Protein AF-A0A1J4ZCI7-F1 (afdb_monomer_lite)

Foldseek 3Di:
DDCQDPVNCVVVCLQVAADDSDDNHRHHCVPVPPPPDPWDWDWDWDQDPVVRDIDIDPDTDTDPADDDPPDGPD

Secondary structure (DSSP, 8-state):
--TT-HHHHHHTTTTTSBSSS-TTPBPPGGG-S----S-EEEPPEEE-TTT--EEE-S--EEES---BTTB---

Structure (mmCIF, N/CA/C/O backbone):
data_AF-A0A1J4ZCI7-F1
#
_entry.id   AF-A0A1J4ZCI7-F1
#
loop_
_atom_site.group_PDB
_atom_site.id
_atom_site.type_symbol
_atom_site.label_atom_id
_atom_site.label_alt_id
_atom_site.label_comp_id
_atom_site.label_asym_id
_atom_site.label_entity_id
_atom_site.label_seq_id
_atom_site.pdbx_PDB_ins_code
_atom_site.Cartn_x
_atom_site.Cartn_y
_atom_site.Cartn_z
_atom_site.occupancy
_atom_site.B_iso_or_equiv
_atom_site.auth_seq_id
_atom_site.auth_comp_id
_atom_site.auth_asym_id
_atom_site.auth_atom_id
_atom_site.pdbx_PDB_model_num
ATOM 1 N N . MET A 1 1 ? 23.894 17.371 -23.310 1.00 59.84 1 MET A N 1
ATOM 2 C CA . MET A 1 1 ? 23.247 16.096 -22.890 1.00 59.84 1 MET A CA 1
ATOM 3 C C . MET A 1 1 ? 21.727 16.267 -22.797 1.00 59.84 1 MET A C 1
ATOM 5 O O . MET A 1 1 ? 21.245 16.808 -21.801 1.00 59.84 1 MET A O 1
ATOM 9 N N . SER A 1 2 ? 20.961 15.828 -23.805 1.00 75.19 2 SER A N 1
ATOM 10 C CA . SER A 1 2 ? 19.490 15.941 -23.772 1.00 75.19 2 SER A CA 1
ATOM 11 C C . SER A 1 2 ? 18.884 15.120 -22.624 1.00 75.19 2 SER A C 1
ATOM 13 O O . SER A 1 2 ? 19.473 14.141 -22.157 1.00 75.19 2 SER A O 1
ATOM 15 N N . ARG A 1 3 ? 17.718 15.538 -22.122 1.00 67.44 3 ARG A N 1
ATOM 16 C CA . ARG A 1 3 ? 17.077 14.925 -20.944 1.00 67.44 3 ARG A CA 1
ATOM 17 C C . ARG A 1 3 ? 16.711 13.440 -21.140 1.00 67.44 3 ARG A C 1
ATOM 19 O O . ARG A 1 3 ? 16.714 12.714 -20.155 1.00 67.44 3 ARG A O 1
ATOM 26 N N . GLY A 1 4 ? 16.486 12.985 -22.379 1.00 70.44 4 GLY A N 1
ATOM 27 C CA . GLY A 1 4 ? 16.165 11.586 -22.731 1.00 70.44 4 GLY A CA 1
ATOM 28 C C . GLY A 1 4 ? 17.318 10.783 -23.357 1.00 70.44 4 GLY A C 1
ATOM 29 O O . GLY A 1 4 ? 17.109 9.705 -23.929 1.00 70.44 4 GLY A O 1
ATOM 30 N N . SER A 1 5 ? 18.550 11.305 -23.323 1.00 83.50 5 SER A N 1
ATOM 31 C CA . SER A 1 5 ? 19.693 10.606 -23.916 1.00 83.50 5 SER A CA 1
ATOM 32 C C . SER A 1 5 ? 20.008 9.306 -23.168 1.00 83.50 5 SER A C 1
ATOM 34 O O . SER A 1 5 ? 19.789 9.167 -21.964 1.00 83.50 5 SER A O 1
ATOM 36 N N . ALA A 1 6 ? 20.554 8.329 -23.894 1.00 80.81 6 ALA A N 1
ATOM 37 C CA . ALA A 1 6 ? 20.858 7.014 -23.344 1.00 80.81 6 ALA A CA 1
ATOM 38 C C . ALA A 1 6 ? 21.830 7.048 -22.162 1.00 80.81 6 ALA A C 1
ATOM 40 O O . ALA A 1 6 ? 21.623 6.351 -21.167 1.00 80.81 6 ALA A O 1
ATOM 41 N N . SER A 1 7 ? 22.854 7.890 -22.280 1.00 83.88 7 SER A N 1
ATOM 42 C CA . SER A 1 7 ? 23.870 8.097 -21.253 1.00 83.88 7 SER A CA 1
ATOM 43 C C . SER A 1 7 ? 23.263 8.679 -19.970 1.00 83.88 7 SER A C 1
ATOM 45 O O . SER A 1 7 ? 23.495 8.158 -18.880 1.00 83.88 7 SER A O 1
ATOM 47 N N . ARG A 1 8 ? 22.380 9.681 -20.097 1.00 83.44 8 ARG A N 1
ATOM 48 C CA . ARG A 1 8 ? 21.748 10.350 -18.951 1.00 83.44 8 ARG A CA 1
ATOM 49 C C . ARG A 1 8 ? 20.719 9.473 -18.233 1.00 83.44 8 ARG A C 1
ATOM 51 O O . ARG A 1 8 ? 20.604 9.527 -17.014 1.00 83.44 8 ARG A O 1
ATOM 58 N N . GLU A 1 9 ? 19.977 8.647 -18.966 1.00 84.06 9 GLU A N 1
ATOM 59 C CA . GLU A 1 9 ? 19.058 7.676 -18.359 1.00 84.06 9 GLU A CA 1
ATOM 60 C C . GLU A 1 9 ? 19.799 6.551 -17.622 1.00 84.06 9 GLU A C 1
ATOM 62 O O . GLU A 1 9 ? 19.339 6.103 -16.568 1.00 84.06 9 GLU A O 1
ATOM 67 N N . LYS A 1 10 ? 20.945 6.103 -18.160 1.00 80.88 10 LYS A N 1
ATOM 68 C CA . LYS A 1 10 ? 21.802 5.084 -17.535 1.00 80.88 10 LYS A CA 1
ATOM 69 C C . LYS A 1 10 ? 22.436 5.615 -16.247 1.00 80.88 10 LYS A C 1
ATOM 71 O O . LYS A 1 10 ? 22.352 4.944 -15.225 1.00 80.88 10 LYS A O 1
ATOM 76 N N . SER A 1 11 ? 22.988 6.831 -16.257 1.00 84.06 11 SER A N 1
ATOM 77 C CA . SER A 1 11 ? 23.589 7.431 -15.054 1.00 84.06 11 SER A CA 1
ATOM 78 C C . SER A 1 11 ? 22.574 7.653 -13.927 1.00 84.06 11 SER A C 1
ATOM 80 O O . SER A 1 11 ? 22.905 7.501 -12.756 1.00 84.06 11 SER A O 1
ATOM 82 N N . ARG A 1 12 ? 21.310 7.933 -14.270 1.00 82.44 12 ARG A N 1
ATOM 83 C CA . ARG A 1 12 ? 20.207 8.088 -13.307 1.00 82.44 12 ARG A CA 1
ATOM 84 C C . ARG A 1 12 ? 19.530 6.775 -12.897 1.00 82.44 12 ARG A C 1
ATOM 86 O O . ARG A 1 12 ? 18.539 6.824 -12.172 1.00 82.44 12 ARG A O 1
ATOM 93 N N . ARG A 1 13 ? 20.018 5.617 -13.363 1.00 79.44 13 ARG A N 1
ATOM 94 C CA . ARG A 1 13 ? 19.448 4.282 -13.075 1.00 79.44 13 ARG A CA 1
ATOM 95 C C . ARG A 1 13 ? 17.961 4.144 -13.432 1.00 79.44 13 ARG A C 1
ATOM 97 O O . ARG A 1 13 ? 17.232 3.336 -12.856 1.00 79.44 13 ARG A O 1
ATOM 104 N N . LEU A 1 14 ? 17.500 4.913 -14.420 1.00 80.50 14 LEU A N 1
ATOM 105 C CA . LEU A 1 14 ? 16.103 4.905 -14.875 1.00 80.50 14 LEU A CA 1
ATOM 106 C C . LEU A 1 14 ? 15.760 3.650 -15.699 1.00 80.50 14 LEU A C 1
ATOM 108 O O . LEU A 1 14 ? 14.591 3.328 -15.895 1.00 80.50 14 LEU A O 1
ATOM 112 N N . ARG A 1 15 ? 16.785 2.928 -16.166 1.00 77.50 15 ARG A N 1
ATOM 113 C CA . ARG A 1 15 ? 16.668 1.681 -16.939 1.00 77.50 15 ARG A CA 1
ATOM 114 C C . ARG A 1 15 ? 16.600 0.427 -16.070 1.00 77.50 15 ARG A C 1
ATOM 116 O O . ARG A 1 15 ? 16.044 -0.584 -16.489 1.00 77.50 15 ARG A O 1
ATOM 123 N N . ASP A 1 16 ? 17.164 0.491 -14.868 1.00 75.06 16 ASP A N 1
ATOM 124 C CA . ASP A 1 16 ? 17.422 -0.699 -14.052 1.00 75.06 16 ASP A CA 1
ATOM 125 C C . ASP A 1 16 ? 16.170 -1.158 -13.304 1.00 75.06 16 ASP A C 1
ATOM 127 O O . ASP A 1 16 ? 15.957 -2.355 -13.082 1.00 75.06 16 ASP A O 1
ATOM 131 N N . ARG A 1 17 ? 15.321 -0.193 -12.935 1.00 69.38 17 ARG A N 1
ATOM 132 C CA . ARG A 1 17 ? 14.121 -0.412 -12.134 1.00 69.38 17 ARG A CA 1
ATOM 133 C C . ARG A 1 17 ? 12.867 -0.456 -13.010 1.00 69.38 17 ARG A C 1
ATOM 135 O O . ARG A 1 17 ? 12.740 0.332 -13.948 1.00 69.38 17 ARG A O 1
ATOM 142 N N . PRO A 1 18 ? 11.928 -1.367 -1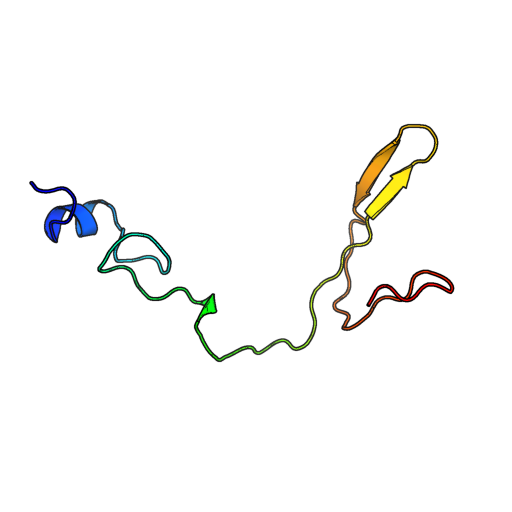2.717 1.00 70.94 18 PRO A N 1
ATOM 143 C CA . PRO A 1 18 ? 10.687 -1.444 -13.462 1.00 70.94 18 PRO A CA 1
ATOM 144 C C . PRO A 1 18 ? 9.714 -0.330 -13.030 1.00 70.94 18 PRO A C 1
ATOM 146 O O . PRO A 1 18 ? 9.638 -0.012 -11.845 1.00 70.94 18 PRO A O 1
ATOM 149 N N . GLY A 1 19 ? 8.962 0.267 -13.963 1.00 70.56 19 GLY A N 1
ATOM 150 C CA . GLY A 1 19 ? 8.015 1.359 -13.658 1.00 70.56 19 GLY A CA 1
ATOM 151 C C . GLY A 1 19 ? 8.004 2.504 -14.678 1.00 70.56 19 GLY A C 1
ATOM 152 O O . GLY A 1 19 ? 8.498 2.349 -15.792 1.00 70.56 19 GLY A O 1
ATOM 153 N N . ASN A 1 20 ? 7.450 3.662 -14.299 1.00 70.69 20 ASN A N 1
ATOM 154 C CA . ASN A 1 20 ? 7.345 4.859 -15.152 1.00 70.69 20 ASN A CA 1
ATOM 155 C C . ASN A 1 20 ? 8.579 5.777 -15.019 1.00 70.69 20 ASN A C 1
ATOM 157 O O . ASN A 1 20 ? 8.471 6.936 -14.634 1.00 70.69 20 ASN A O 1
ATOM 161 N N . LEU A 1 21 ? 9.774 5.226 -15.252 1.00 73.56 21 LEU A N 1
ATOM 162 C CA . LEU A 1 21 ? 11.047 5.947 -15.100 1.00 73.56 21 LEU A CA 1
ATOM 163 C C . LEU A 1 21 ? 11.583 6.529 -16.422 1.00 73.56 21 LEU A C 1
ATOM 165 O O . LEU A 1 21 ? 12.657 7.119 -16.444 1.00 73.56 21 LEU A O 1
ATOM 169 N N . GLY A 1 22 ? 10.841 6.392 -17.521 1.00 72.25 22 GLY A N 1
ATOM 170 C CA . GLY A 1 22 ? 11.200 6.924 -18.837 1.00 72.25 22 GLY A CA 1
ATOM 171 C C . GLY A 1 22 ? 11.011 5.897 -19.950 1.00 72.25 22 GLY A C 1
ATOM 172 O O . GLY A 1 22 ? 10.579 4.773 -19.714 1.00 72.25 22 GLY A O 1
ATOM 173 N N . ARG A 1 23 ? 11.365 6.267 -21.186 1.00 76.06 23 ARG A N 1
ATOM 174 C CA . ARG A 1 23 ? 11.106 5.453 -22.391 1.00 76.06 23 ARG A CA 1
ATOM 175 C C . ARG A 1 23 ? 11.747 4.060 -22.349 1.00 76.06 23 ARG A C 1
ATOM 177 O O . ARG A 1 23 ? 11.212 3.123 -22.930 1.00 76.06 23 ARG A O 1
ATOM 184 N N . ARG A 1 24 ? 12.915 3.938 -21.711 1.00 78.56 24 ARG A N 1
ATOM 185 C CA . ARG A 1 24 ? 13.721 2.704 -21.667 1.00 78.56 24 ARG A CA 1
ATOM 186 C C . ARG A 1 24 ? 13.655 1.987 -20.315 1.00 78.56 24 ARG A C 1
ATOM 188 O O . ARG A 1 24 ? 14.520 1.161 -20.027 1.00 78.56 24 ARG A O 1
ATOM 195 N N . SER A 1 25 ? 12.685 2.328 -19.467 1.00 76.88 25 SER A N 1
ATOM 196 C CA . SER A 1 25 ? 12.481 1.621 -18.205 1.00 76.88 25 SER A CA 1
ATOM 197 C C . SER A 1 25 ? 11.974 0.199 -18.455 1.00 76.88 25 SER A C 1
ATOM 199 O O . SER A 1 25 ? 11.299 -0.095 -19.447 1.00 76.88 25 SER A O 1
ATOM 201 N N . ARG A 1 26 ? 12.288 -0.718 -17.535 1.00 74.38 26 ARG A N 1
ATOM 202 C CA . ARG A 1 26 ? 11.697 -2.061 -17.555 1.00 74.38 26 ARG A CA 1
ATOM 203 C C . ARG A 1 26 ? 10.191 -1.955 -17.284 1.00 74.38 26 ARG A C 1
ATOM 205 O O . ARG A 1 26 ? 9.744 -1.132 -16.482 1.00 74.38 26 ARG A O 1
ATOM 212 N N . LYS A 1 27 ? 9.385 -2.801 -17.936 1.00 71.56 27 LYS A N 1
ATOM 213 C CA . LYS A 1 27 ? 7.934 -2.846 -17.685 1.00 71.56 27 LYS A CA 1
ATOM 214 C C . LYS A 1 27 ? 7.673 -3.115 -16.200 1.00 71.56 27 LYS A C 1
ATOM 216 O O . LYS A 1 27 ? 8.343 -3.949 -15.593 1.00 71.56 27 LYS A O 1
ATOM 221 N N . ALA A 1 28 ? 6.700 -2.409 -15.622 1.00 73.94 28 ALA A N 1
ATOM 222 C CA . ALA A 1 28 ? 6.320 -2.581 -14.223 1.00 73.94 28 ALA A CA 1
ATOM 223 C C . ALA A 1 28 ? 5.961 -4.054 -13.923 1.00 73.94 28 ALA A C 1
ATOM 225 O O . ALA A 1 28 ? 5.246 -4.666 -14.724 1.00 73.94 28 ALA A O 1
ATOM 226 N N . PRO A 1 29 ? 6.336 -4.620 -12.756 1.00 68.81 29 PRO A N 1
ATOM 227 C CA . PRO A 1 29 ? 6.023 -6.012 -12.410 1.00 68.81 29 PRO A CA 1
ATOM 228 C C . PRO A 1 29 ? 4.516 -6.239 -12.243 1.00 68.81 29 PRO A C 1
ATOM 230 O O . PRO A 1 29 ? 4.043 -7.366 -12.277 1.00 68.81 29 PRO A O 1
ATOM 233 N N . LYS A 1 30 ? 3.733 -5.163 -12.094 1.00 64.44 30 LYS A N 1
ATOM 234 C CA . LYS A 1 30 ? 2.266 -5.204 -12.039 1.00 64.44 30 LYS A CA 1
ATOM 235 C C . LYS A 1 30 ? 1.629 -5.640 -13.372 1.00 64.44 30 LYS A C 1
ATOM 237 O O . LYS A 1 30 ? 0.508 -6.134 -13.355 1.00 64.44 30 LYS A O 1
ATOM 242 N N . ASN A 1 31 ? 2.358 -5.522 -14.490 1.00 60.09 31 ASN A N 1
ATOM 243 C CA . ASN A 1 31 ? 1.973 -6.068 -15.800 1.00 60.0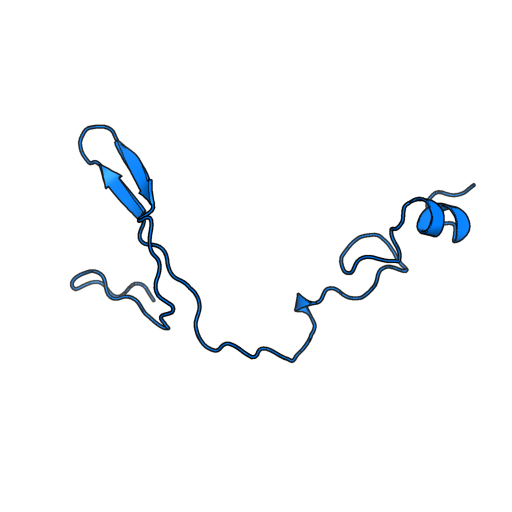9 31 ASN A CA 1
ATOM 244 C C . ASN A 1 31 ? 2.436 -7.526 -15.989 1.00 60.09 31 ASN A C 1
ATOM 246 O O . ASN A 1 31 ? 2.213 -8.121 -17.043 1.00 60.09 31 ASN A O 1
ATOM 250 N N . TRP A 1 32 ? 3.096 -8.115 -14.988 1.00 61.84 32 TRP A N 1
ATOM 251 C CA . TRP A 1 32 ? 3.490 -9.515 -15.011 1.00 61.84 32 TRP A CA 1
ATOM 252 C C . TRP A 1 32 ? 2.252 -10.373 -14.733 1.00 61.84 32 TRP A C 1
ATOM 254 O O . TRP A 1 32 ? 1.703 -10.366 -13.633 1.00 61.84 32 TRP A O 1
ATOM 264 N N . LYS A 1 33 ? 1.809 -11.139 -15.735 1.00 65.12 33 LYS A N 1
ATOM 265 C CA . LYS A 1 33 ? 0.614 -12.006 -15.676 1.00 65.12 33 LYS A CA 1
ATOM 266 C C . LYS A 1 33 ? 0.686 -13.140 -14.632 1.00 65.12 33 LYS A C 1
ATOM 268 O O . LYS A 1 33 ? -0.259 -13.905 -14.498 1.00 65.12 33 LYS A O 1
ATOM 273 N N . ARG A 1 34 ? 1.778 -13.265 -13.870 1.00 68.75 34 ARG A N 1
ATOM 274 C CA . ARG A 1 34 ? 1.977 -14.315 -12.858 1.00 68.75 34 ARG A CA 1
ATOM 275 C C . ARG A 1 34 ? 1.459 -13.857 -11.491 1.00 68.75 34 ARG A C 1
ATOM 277 O O . ARG A 1 34 ? 2.234 -13.644 -10.561 1.00 68.75 34 ARG A O 1
ATOM 284 N N . LYS A 1 35 ? 0.142 -13.674 -11.356 1.00 70.81 35 LYS A N 1
ATOM 285 C CA . LYS A 1 35 ? -0.478 -13.519 -10.029 1.00 70.81 35 LYS A CA 1
ATOM 286 C C . LYS A 1 35 ? -0.511 -14.887 -9.345 1.00 70.81 35 LYS A C 1
ATOM 288 O O . LYS A 1 35 ? -1.243 -15.762 -9.778 1.00 70.81 35 LYS A O 1
ATOM 293 N N . THR A 1 36 ? 0.275 -15.067 -8.285 1.00 78.44 36 THR A N 1
ATOM 294 C CA . THR A 1 36 ? 0.355 -16.345 -7.548 1.00 78.44 36 THR A CA 1
ATOM 295 C C . THR A 1 36 ? -0.573 -16.417 -6.339 1.00 78.44 36 THR A C 1
ATOM 297 O O . THR A 1 36 ? -0.953 -17.502 -5.914 1.00 78.44 36 THR A O 1
ATOM 300 N N . LYS A 1 37 ? -0.925 -15.276 -5.736 1.00 82.44 37 LYS A N 1
ATOM 301 C CA . LYS A 1 37 ? -1.768 -15.231 -4.536 1.00 82.44 37 LYS A CA 1
ATOM 302 C C . LYS A 1 37 ? -3.186 -14.814 -4.908 1.00 82.44 37 LYS A C 1
ATOM 304 O O . LYS A 1 37 ? -3.383 -13.709 -5.408 1.00 82.44 37 LYS A O 1
ATOM 309 N N . ALA A 1 38 ? -4.147 -15.681 -4.600 1.00 85.56 38 ALA A N 1
ATOM 310 C CA . ALA A 1 38 ? -5.571 -15.400 -4.765 1.00 85.56 38 ALA A CA 1
ATOM 311 C C . ALA A 1 38 ? -6.115 -14.438 -3.689 1.00 85.56 38 ALA A C 1
ATOM 313 O O . ALA A 1 38 ? -7.030 -13.668 -3.958 1.00 85.56 38 ALA A O 1
ATOM 314 N N . THR A 1 39 ? -5.525 -14.432 -2.486 1.00 87.06 39 THR A N 1
ATOM 315 C CA . THR A 1 39 ? -6.012 -13.661 -1.328 1.00 87.06 39 THR A CA 1
ATOM 316 C C . THR A 1 39 ? -5.064 -12.531 -0.910 1.00 87.06 39 THR A C 1
ATOM 318 O O . THR A 1 39 ? -3.833 -12.611 -1.061 1.00 87.06 39 THR A O 1
ATOM 321 N N . LYS A 1 40 ? -5.637 -11.463 -0.342 1.00 84.81 40 LYS A N 1
ATOM 322 C CA . LYS A 1 40 ? -4.919 -10.283 0.170 1.00 84.81 40 LYS A CA 1
ATOM 323 C C . LYS A 1 40 ? -4.913 -10.294 1.698 1.00 84.81 40 LYS A C 1
ATOM 325 O O . LYS A 1 40 ? -5.815 -10.849 2.314 1.00 84.81 40 LYS A O 1
ATOM 330 N N . ARG A 1 41 ? -3.887 -9.695 2.316 1.00 86.62 41 ARG A N 1
ATOM 331 C CA . ARG A 1 41 ? -3.905 -9.427 3.763 1.00 86.62 41 ARG A CA 1
ATOM 332 C C . ARG A 1 41 ? -4.822 -8.244 4.007 1.00 86.62 41 ARG A C 1
ATOM 334 O O . ARG A 1 41 ? -4.562 -7.171 3.473 1.00 86.62 41 ARG A O 1
ATOM 341 N N . MET A 1 42 ? -5.864 -8.458 4.789 1.00 84.44 42 MET A N 1
ATOM 342 C CA . MET A 1 42 ? -6.813 -7.415 5.143 1.00 84.44 42 MET A CA 1
ATOM 343 C C . MET A 1 42 ? -6.571 -7.027 6.601 1.00 84.44 42 MET A C 1
ATOM 345 O O . MET A 1 42 ? -6.549 -7.881 7.490 1.00 84.44 42 MET A O 1
ATOM 349 N N . THR A 1 43 ? -6.317 -5.743 6.835 1.00 83.56 43 THR A N 1
ATOM 350 C CA . THR A 1 43 ? -6.161 -5.159 8.168 1.00 83.56 43 THR A CA 1
ATOM 351 C C . THR A 1 43 ? -7.469 -4.498 8.579 1.00 83.56 43 THR A C 1
ATOM 353 O O . THR A 1 43 ? -8.044 -3.724 7.819 1.00 83.56 43 THR A O 1
ATOM 356 N N . VAL A 1 44 ? -7.937 -4.786 9.793 1.00 84.38 44 VAL A N 1
ATOM 357 C CA . VAL A 1 44 ? -9.087 -4.083 10.370 1.00 84.38 44 VAL A CA 1
ATOM 358 C C . VAL A 1 44 ? -8.577 -2.830 11.074 1.00 84.38 44 VAL A C 1
ATOM 360 O O . VAL A 1 44 ? -7.624 -2.886 11.861 1.00 84.38 44 VAL A O 1
ATOM 363 N N . MET A 1 45 ? -9.194 -1.697 10.759 1.00 86.69 45 MET A N 1
ATOM 364 C CA . MET A 1 45 ? -8.948 -0.425 11.420 1.00 86.69 45 MET A CA 1
ATOM 365 C C . MET A 1 45 ? -10.092 -0.152 12.389 1.00 86.69 45 MET A C 1
ATOM 367 O O . MET A 1 45 ? -11.257 -0.231 12.010 1.00 86.69 45 MET A O 1
ATOM 371 N N . HIS A 1 46 ? -9.752 0.157 13.635 1.00 84.50 46 HIS A N 1
ATOM 372 C CA . HIS A 1 46 ? -10.723 0.512 14.659 1.00 84.50 46 HIS A CA 1
ATOM 373 C C . HIS A 1 46 ? -10.640 2.013 14.921 1.00 84.50 46 HIS A C 1
ATOM 375 O O . HIS A 1 46 ? -9.582 2.536 15.274 1.00 84.50 46 HIS A O 1
ATOM 381 N N . THR A 1 47 ? -11.761 2.697 14.741 1.00 88.69 47 THR A N 1
ATOM 382 C CA . THR A 1 47 ? -11.957 4.104 15.096 1.00 88.69 47 THR A CA 1
ATOM 383 C C . THR A 1 47 ? -12.560 4.186 16.491 1.00 88.69 47 THR A C 1
ATOM 385 O O . THR A 1 47 ? -13.652 3.662 16.720 1.00 88.69 47 THR A O 1
ATOM 388 N N . CYS A 1 48 ? -11.872 4.842 17.426 1.00 90.25 48 CYS A N 1
ATOM 389 C CA . CYS A 1 48 ? -12.444 5.124 18.742 1.00 90.25 48 CYS A CA 1
ATOM 390 C C . CYS A 1 48 ? -13.559 6.172 18.611 1.00 90.25 48 CYS A C 1
ATOM 392 O O . CYS A 1 48 ? -13.349 7.204 17.976 1.00 90.25 48 CYS A O 1
ATOM 394 N N . LYS A 1 49 ? -14.731 5.930 19.210 1.00 91.38 49 LYS A N 1
ATOM 395 C CA . LYS A 1 49 ? -15.881 6.849 19.126 1.00 91.38 49 LYS A CA 1
ATOM 396 C C . LYS A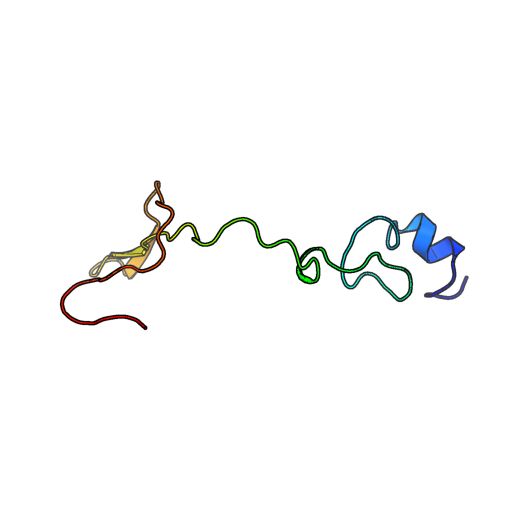 1 49 ? -15.649 8.159 19.887 1.00 91.38 49 LYS A C 1
ATOM 398 O O . LYS A 1 49 ? -16.101 9.204 19.436 1.00 91.38 49 LYS A O 1
ATOM 403 N N . GLU A 1 50 ? -14.910 8.103 20.991 1.00 94.62 50 GLU A N 1
ATOM 404 C CA . GLU A 1 50 ? -14.676 9.247 21.880 1.00 94.62 50 GLU A CA 1
ATOM 405 C C . GLU A 1 50 ? -13.543 10.138 21.365 1.00 94.62 50 GLU A C 1
ATOM 407 O O . GLU A 1 50 ? -13.743 11.308 21.056 1.00 94.62 50 GLU A O 1
ATOM 412 N N . CYS A 1 51 ? -12.342 9.574 21.201 1.00 92.38 51 CYS A N 1
ATOM 413 C CA . CYS A 1 51 ? -11.167 10.351 20.802 1.00 92.38 51 CYS A CA 1
ATOM 414 C C . CYS A 1 51 ? -10.976 10.458 19.282 1.00 92.38 51 CYS A C 1
ATOM 416 O O . CYS A 1 51 ? -10.018 11.088 18.837 1.00 92.38 51 CYS A O 1
ATOM 418 N N . LYS A 1 52 ? -11.838 9.813 18.480 1.00 90.94 52 LYS A N 1
ATOM 419 C CA . LYS A 1 52 ? -11.818 9.779 17.000 1.00 90.94 52 LYS A CA 1
ATOM 420 C C . LYS A 1 52 ? -10.511 9.278 16.367 1.00 90.94 52 LYS A C 1
ATOM 422 O O . LYS A 1 52 ? -10.370 9.264 15.145 1.00 90.94 52 LYS A O 1
ATOM 427 N N . LYS A 1 53 ? -9.550 8.815 17.172 1.00 92.75 53 LYS A N 1
ATOM 428 C CA . LYS A 1 53 ? -8.288 8.246 16.692 1.00 92.75 53 LYS A CA 1
ATOM 429 C C . LYS A 1 53 ? -8.545 6.880 16.067 1.00 92.75 53 LYS A C 1
ATOM 431 O O . LYS A 1 53 ? -9.288 6.056 16.605 1.00 92.75 53 LYS A O 1
ATOM 436 N N . SER A 1 54 ? -7.884 6.638 14.943 1.00 89.81 54 SER A N 1
ATOM 437 C CA . SER A 1 54 ? -7.925 5.362 14.234 1.00 89.81 54 SER A CA 1
ATOM 438 C C . SER A 1 54 ? -6.669 4.562 14.541 1.00 89.81 54 SER A C 1
ATOM 440 O O . SER A 1 54 ? -5.559 5.071 14.386 1.00 89.81 54 SER A O 1
ATOM 442 N N . LYS A 1 55 ? -6.825 3.304 14.955 1.00 91.00 55 LYS A N 1
ATOM 443 C CA . LYS A 1 55 ? -5.705 2.383 15.168 1.00 91.00 55 LYS A CA 1
ATOM 444 C C . LYS A 1 55 ? -5.902 1.124 14.340 1.00 91.00 55 LYS A C 1
ATOM 446 O O . LYS A 1 55 ? -6.963 0.504 14.352 1.00 91.00 55 LYS A O 1
ATOM 451 N N . MET A 1 56 ? -4.857 0.739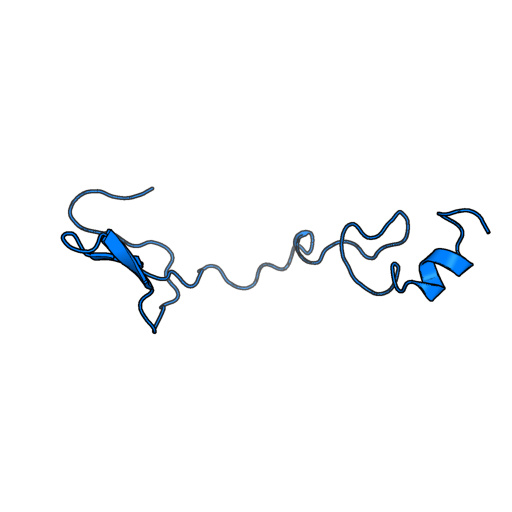 13.620 1.00 87.81 56 MET A N 1
ATOM 452 C CA . MET A 1 56 ? -4.846 -0.505 12.861 1.00 87.81 56 MET A CA 1
ATOM 453 C C . MET A 1 56 ? -4.521 -1.681 13.785 1.00 87.81 56 MET A C 1
ATOM 455 O O . MET A 1 56 ? -3.637 -1.580 14.641 1.00 87.81 56 MET A O 1
ATOM 459 N N . LYS A 1 57 ? -5.214 -2.812 13.610 1.00 82.38 57 LYS A N 1
ATOM 460 C CA . LYS A 1 57 ? -4.869 -4.049 14.318 1.00 82.38 57 LYS A CA 1
ATOM 461 C C . LYS A 1 57 ? -3.457 -4.499 13.920 1.00 82.38 57 LYS A C 1
ATOM 463 O O . LYS A 1 57 ? -3.108 -4.497 12.741 1.00 82.38 57 LYS A O 1
ATOM 468 N N . LYS A 1 58 ? -2.644 -4.893 14.910 1.00 79.44 58 LYS A N 1
ATOM 469 C CA . LYS A 1 58 ? -1.231 -5.285 14.717 1.00 79.44 58 LYS A CA 1
ATOM 470 C C . LYS A 1 58 ? -1.080 -6.517 13.814 1.00 79.44 58 LYS A C 1
ATOM 472 O O . LYS A 1 58 ? -0.104 -6.621 13.078 1.00 79.44 58 LYS A O 1
ATOM 477 N N . SER A 1 59 ? -2.043 -7.436 13.856 1.00 81.50 59 SER A N 1
ATOM 478 C CA . SER A 1 59 ? -2.070 -8.642 13.030 1.00 81.50 59 SER A CA 1
ATOM 479 C C . SER A 1 59 ? -3.114 -8.544 11.915 1.00 81.50 59 SER A C 1
ATOM 481 O O . SER A 1 59 ? -4.210 -8.015 12.104 1.00 81.50 59 SER A O 1
ATOM 483 N N . SER A 1 60 ? -2.765 -9.082 10.742 1.00 82.62 60 SER A N 1
ATOM 484 C CA . SER A 1 60 ? -3.667 -9.239 9.597 1.00 82.62 60 SER A CA 1
ATOM 485 C C . SER A 1 60 ? -3.631 -10.663 9.070 1.00 82.62 60 SER A C 1
ATOM 487 O O . SER A 1 60 ? -2.569 -11.284 8.990 1.00 82.62 60 SER A O 1
ATOM 489 N N . MET A 1 61 ? -4.799 -11.161 8.677 1.00 83.62 61 MET A N 1
ATOM 490 C CA . MET A 1 61 ? -4.950 -12.463 8.033 1.00 83.62 61 MET A CA 1
ATOM 491 C C . MET A 1 61 ? -5.155 -12.281 6.529 1.00 83.62 61 MET A C 1
ATOM 493 O O . MET A 1 61 ? -5.650 -11.247 6.071 1.00 83.62 61 MET A O 1
ATOM 497 N N . ARG A 1 62 ? -4.732 -13.278 5.742 1.00 85.19 62 ARG A N 1
ATOM 498 C CA . ARG A 1 62 ? -5.045 -13.325 4.311 1.00 85.19 62 ARG A CA 1
ATOM 499 C C . ARG A 1 62 ? -6.439 -13.899 4.136 1.00 85.19 62 ARG A C 1
ATOM 501 O O . ARG A 1 62 ? -6.646 -15.066 4.435 1.00 85.19 62 ARG A O 1
ATOM 508 N N . VAL A 1 63 ? -7.353 -13.095 3.622 1.00 86.25 63 VAL A N 1
ATOM 509 C CA . VAL A 1 63 ? -8.754 -13.474 3.431 1.00 86.25 63 VAL A CA 1
ATOM 510 C C . VAL A 1 63 ? -9.233 -12.972 2.073 1.00 86.25 63 VAL A C 1
ATOM 512 O O . VAL A 1 63 ? -8.703 -11.995 1.537 1.00 86.25 63 VAL A O 1
ATOM 515 N N . SER A 1 64 ? -10.184 -13.683 1.475 1.00 84.50 64 SER A N 1
ATOM 516 C CA . SER A 1 64 ? -10.852 -13.270 0.235 1.00 84.50 64 SER A CA 1
ATOM 517 C C . SER A 1 64 ? -11.979 -12.270 0.503 1.00 84.50 64 SER A C 1
ATOM 519 O O . SER A 1 64 ? -12.182 -11.368 -0.304 1.00 84.50 64 SER A O 1
ATOM 521 N N . ARG A 1 65 ? -12.671 -12.407 1.641 1.00 79.88 65 ARG A N 1
ATOM 522 C CA . ARG A 1 65 ? -13.816 -11.590 2.059 1.00 79.88 65 ARG A CA 1
ATOM 523 C C . ARG A 1 65 ? -13.817 -11.435 3.582 1.00 79.88 65 ARG A C 1
ATOM 525 O O . ARG A 1 65 ? -13.414 -12.354 4.290 1.00 79.88 65 ARG A O 1
ATOM 532 N N . ILE A 1 66 ? -14.233 -10.267 4.065 1.00 77.00 66 ILE A N 1
ATOM 533 C CA . ILE A 1 66 ? -14.503 -10.004 5.484 1.00 77.00 66 ILE A CA 1
ATOM 534 C C . ILE A 1 66 ? -15.956 -9.565 5.580 1.00 77.00 66 ILE A C 1
ATOM 536 O O . ILE A 1 66 ? -16.368 -8.659 4.860 1.00 77.00 66 ILE A O 1
ATOM 540 N N . GLU A 1 67 ? -16.704 -10.184 6.479 1.00 77.75 67 GLU A N 1
ATOM 541 C CA . GLU A 1 67 ? -18.066 -9.786 6.819 1.00 77.75 67 GLU A CA 1
ATOM 542 C C . GLU A 1 67 ? -18.020 -9.115 8.192 1.00 77.75 67 GLU A C 1
ATOM 544 O O . GLU A 1 67 ? -17.474 -9.673 9.143 1.00 77.75 67 GLU A O 1
ATOM 549 N N . ILE A 1 68 ? -18.492 -7.871 8.275 1.00 73.75 68 ILE A N 1
ATOM 550 C CA . ILE A 1 68 ? -18.489 -7.076 9.507 1.00 73.75 68 ILE A CA 1
ATOM 551 C C . ILE A 1 68 ? -19.952 -6.768 9.834 1.00 73.75 68 ILE A C 1
ATOM 553 O O . ILE A 1 68 ? -20.524 -5.821 9.300 1.00 73.75 68 ILE A O 1
ATOM 557 N N . GLY A 1 69 ? -20.562 -7.592 10.691 1.00 71.94 69 GLY A N 1
ATOM 558 C CA . GLY A 1 69 ? -22.001 -7.531 10.983 1.00 71.94 69 GLY A CA 1
ATOM 559 C C . GLY A 1 69 ? -22.879 -7.924 9.785 1.00 71.94 69 GLY A C 1
ATOM 560 O O . GLY A 1 69 ? -22.402 -8.539 8.836 1.00 71.94 69 GLY A O 1
ATOM 561 N N . GLU A 1 70 ? -24.160 -7.542 9.804 1.00 62.31 70 GLU A N 1
ATOM 562 C CA . GLU A 1 70 ? -25.149 -7.883 8.758 1.00 62.31 70 GLU A CA 1
ATOM 563 C C . GLU A 1 70 ? -24.955 -7.137 7.422 1.00 62.31 70 GLU A C 1
ATOM 565 O O . GLU A 1 70 ? -25.696 -7.354 6.464 1.00 62.31 70 GLU A O 1
ATOM 570 N N . ARG A 1 71 ? -23.964 -6.242 7.316 1.00 55.16 71 ARG A N 1
ATOM 571 C CA . ARG A 1 71 ? -23.718 -5.466 6.094 1.00 55.16 71 ARG A CA 1
ATOM 572 C C . ARG A 1 71 ? -22.462 -5.963 5.388 1.00 55.16 71 ARG A C 1
ATOM 574 O O . ARG A 1 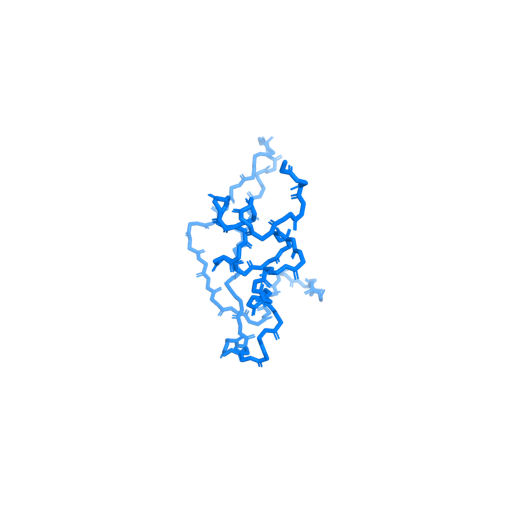71 ? -21.335 -5.696 5.798 1.00 55.16 71 ARG A O 1
ATOM 581 N N . VAL A 1 72 ? -22.679 -6.677 4.286 1.00 48.25 72 VAL A N 1
ATOM 582 C CA . VAL A 1 72 ? -21.626 -7.144 3.381 1.00 48.25 72 VAL A CA 1
ATOM 583 C C . VAL A 1 72 ? -21.032 -5.943 2.644 1.00 48.25 72 VAL A C 1
ATOM 585 O O . VAL A 1 72 ? -21.674 -5.367 1.768 1.00 48.25 72 VAL A O 1
ATOM 588 N N . ALA A 1 73 ? -19.792 -5.576 2.967 1.00 53.22 73 ALA A N 1
ATOM 589 C CA . ALA A 1 73 ? -19.006 -4.691 2.113 1.00 53.22 73 ALA A CA 1
ATOM 590 C C . ALA A 1 73 ? -18.538 -5.502 0.892 1.00 53.22 73 ALA A C 1
ATOM 592 O O . ALA A 1 73 ? -17.711 -6.407 1.026 1.00 53.22 73 ALA A O 1
ATOM 593 N N . LYS A 1 74 ? -19.147 -5.229 -0.266 1.00 44.28 74 LYS A N 1
ATOM 594 C CA . LYS A 1 74 ? -18.873 -5.896 -1.545 1.00 44.28 74 LYS A CA 1
ATOM 595 C C . LYS A 1 74 ? -17.712 -5.230 -2.279 1.00 44.28 74 LYS A C 1
ATOM 597 O O . LYS A 1 74 ? -17.638 -3.983 -2.240 1.00 44.28 74 LYS A O 1
#

Sequence (74 aa):
MSRGSASREKSRRLRDRPGNLGRRSRKAPKNWKRKTKATKRMTVMHTCKECKKSKMKKSSMRVSRIEIGERVAK

pLDDT: mean 77.49, std 10.5, range [44.28, 94.62]

Radius of gyration: 21.33 Å; chains: 1; bounding box: 49×32×46 Å

=== Feature glossary ===
Each block in this record encodes a different view of the same protein. In brief:

Predicted aligned error. PAE(i, 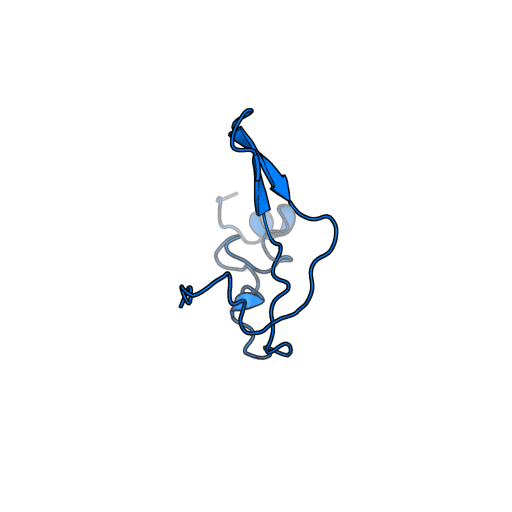j) answers: if I align the predicted and true structures on residue i, how far off (in Å) do I expect residue j to be? A block-diagonal PAE matrix with low values on the blocks and high values off-diagonal is the signature of a multi-domain protein with confidently predicted domains but uncertain inter-domain orientation.

Contact-map, Ramachandran, and PAE plots. Plot images: a contact map (which residues are close in 3D, as an N×N binary image), a Ramachandran scatter (backbone torsion angles, revealing secondary-structure composition at a glance), and — for AlphaFold structures — a PAE heatmap (pairwise prediction confidence).

Backbone torsions (φ/ψ). φ (phi) and ψ (psi) are the two rotatable backbone dihedrals per residue: φ is the C(i-1)–N–Cα–C torsion, ψ is the N–Cα–C–N(i+1) torsion, both in degrees on (−180°, 180°]. α-helical residues cluster near (−60°, −45°); β-strand residues near (−120°, +130°). A Ramachandran plot is simply a scatter of (φ, ψ) for every residue.

Foldseek 3Di. A 3Di character summarizes, for each residue, the relative orientation of the Cα frame of its nearest spatial neighbor. Because it encodes fold topology rather than chemistry, 3Di alignments detect remote structural similarity that sequence alignment misses.

Radius of gyration, Cα contacts, bounding box. Three whole-structure scalars: the radius of gyration (RMS distance of Cα from centroid, in Å), the count of Cα–Cα contacts (pairs closer than 8 Å and separated by more than four residues in sequence — i.e. tertiary, not local, contacts), and the bounding-box dimensions. Together they distinguish compact globular folds from extended fibres or disordered chains.

Sequence. Sequence gives the chain of amino acids in standard one-letter code (A=alanine, C=cysteine, …, Y=tyrosine), read N→C. It is the only feature that is directly encoded by the gene; all structural features are derived from the folded form of this sequence.

mmCIF coordinates. Atomic coordinates in PDBx/mmCIF format — the same representation the Protein Data Bank distributes. Each line of the _atom_site loop places one backbone atom in Cartesian space (units: ångströms, origin: arbitrary).

Secondary structure (3-state, P-SEA). Three-state secondary structure (P-SEA) collapses the eight DSSP classes into helix (a), strand (b), and coil (c). P-SEA assigns these from Cα geometry alone — distances and angles — without requiring backbone oxygens, so it works on any Cα trace.

InterPro / GO / CATH / organism. Functional annotations link the protein to curated databases. InterPro entries identify conserved domains and families by matching the sequence against member-database signatures (Pfam, PROSITE, CDD, …). Gene Ontology (GO) terms describe molecular function, biological process, and cellular component in a controlled vocabulary. CATH places the structure in a hierarchical fold classification (Class/Architecture/Topology/Homologous-superfamily). The organism is the source species.

B-factor. B-factor (Debye–Waller factor) reflects atomic displacement in the crystal lattice. It is an experimental observable (units Å²), not a prediction; low values mean the atom is pinned down, high values mean it moves or is heterogeneous across the crystal.

Rendered structure images. Structure images are PyMOL renders from six orthogonal camera directions. Cartoon representation draws helices as coils and strands as arrows; sticks shows the backbone as bonds; surface shows the solvent-excluded envelope. Rainbow coloring maps sequence position to hue (blue→red, N→C); chain coloring assigns a distinct color per polypeptide.

Solvent-accessible surface area. Solvent-accessible surface area (SASA) is the area in Å² traced out by the centre of a 1.4 Å probe sphere (a water molecule) rolled over the protein's van der Waals surface (Shrake–Rupley / Lee–Richards construction). Buried residues have near-zero SASA; fully exposed residues can exceed 200 Å². The total SASA scales roughly with the number of surface residues.

Secondary structure (8-state, DSSP). The SS8 string is DSSP's per-residue secondary-structure call. α-helix (H) means an i→i+4 H-bond ladder; β-strand (E) means the residue participates in a β-sheet; 3₁₀ (G) and π (I) are tighter and wider helices; T/S are turns/bends; '-' is loop.

pLDDT. For AlphaFold models, the B-factor field carries pLDDT — the model's own estimate of local accuracy on a 0–100 scale. Regions with pLDDT<50 should be treated as essentially unmodeled; they often correspond to intrinsically disordered segments.

Nearest PDB structures. Nearest PDB neighbors are the top structural matches found by Foldseek when searching this structure against the entire Protein Data Bank. Each hit reports a TM-score (0 to 1; >0.5 almost always implies the same fold) and an E-value. These are *structural* homologs — they may share no detectable sequence similarity.